Protein AF-A0A0F8CHY6-F1 (afdb_monomer_lite)

Foldseek 3Di:
DDPPDDQQADDDDDDSVQFDFQLCCCCVPVNVDPDLVSLLVLLVVQQWDWQNHRGNDRRHTHGPPIDIGRD

Radius of gyration: 11.4 Å; chains: 1; bounding box: 29×20×26 Å

Secondary structure (DSSP, 8-state):
---SS--PPPSSSS-TTTEEEHHHIIIIIS---SSHHHHHHHHHTT-EEETTEE---TT-EEETT--EEE-

Organism: Larimichthys crocea (NCBI:txid215358)

Sequence (71 aa):
MIVLQAPRPSTGPHKLRECLPLIIFLRNRLKYALTGDEVKKICMQRFIKIDGKVRTDVTYPAGFMGQYAAV

Structure (mmCIF, N/CA/C/O backbone):
data_AF-A0A0F8CHY6-F1
#
_entry.id   AF-A0A0F8CHY6-F1
#
loop_
_atom_site.group_PDB
_atom_site.id
_atom_site.type_symbol
_atom_site.label_atom_id
_atom_site.label_alt_id
_atom_site.label_comp_id
_atom_site.label_asym_id
_atom_site.label_entity_id
_atom_site.label_seq_id
_atom_site.pdbx_PDB_ins_code
_atom_site.Cartn_x
_atom_site.Cartn_y
_atom_site.Cartn_z
_atom_site.occupancy
_atom_site.B_iso_or_equiv
_atom_site.auth_seq_id
_atom_site.auth_comp_id
_atom_site.auth_asym_id
_atom_site.auth_atom_id
_atom_site.pdbx_PDB_model_num
ATOM 1 N N . MET A 1 1 ? 5.398 11.378 10.080 1.00 46.09 1 MET A N 1
ATOM 2 C CA . MET A 1 1 ? 5.657 9.924 10.164 1.00 46.09 1 MET A CA 1
ATOM 3 C C . MET A 1 1 ? 6.544 9.521 8.995 1.00 46.09 1 MET A C 1
ATOM 5 O O . MET A 1 1 ? 6.056 9.248 7.905 1.00 46.09 1 MET A O 1
ATOM 9 N N . ILE A 1 2 ? 7.855 9.604 9.205 1.00 40.25 2 ILE A N 1
ATOM 10 C CA . ILE A 1 2 ? 8.878 9.185 8.242 1.00 40.25 2 ILE A CA 1
ATOM 11 C C . ILE A 1 2 ? 8.916 7.654 8.315 1.00 40.25 2 ILE A C 1
ATOM 13 O O . ILE A 1 2 ? 9.087 7.098 9.397 1.00 40.25 2 ILE A O 1
ATOM 17 N N . VAL A 1 3 ? 8.655 6.958 7.210 1.00 47.88 3 VAL A N 1
ATOM 18 C CA . VAL A 1 3 ? 8.651 5.488 7.189 1.00 47.88 3 VAL A CA 1
ATOM 19 C C . VAL A 1 3 ? 10.089 4.977 7.089 1.00 47.88 3 VAL A C 1
ATOM 21 O O . VAL A 1 3 ? 10.664 4.967 6.009 1.00 47.88 3 VAL A O 1
ATOM 24 N N . LEU A 1 4 ? 10.666 4.535 8.212 1.00 56.75 4 LEU A N 1
ATOM 25 C CA . LEU A 1 4 ? 11.961 3.827 8.252 1.00 56.75 4 LEU A CA 1
ATOM 26 C C . LEU A 1 4 ? 11.938 2.515 7.444 1.00 56.75 4 LEU A C 1
ATOM 28 O O . LEU A 1 4 ? 12.977 2.025 7.016 1.00 56.75 4 LEU A O 1
ATOM 32 N N . GLN A 1 5 ? 10.742 1.973 7.195 1.00 59.84 5 GLN A N 1
ATOM 33 C CA . GLN A 1 5 ? 10.515 0.779 6.394 1.00 59.84 5 GLN A CA 1
ATOM 34 C C . GLN A 1 5 ? 9.432 1.064 5.348 1.00 59.84 5 GLN A C 1
ATOM 36 O O . GLN A 1 5 ? 8.255 1.246 5.671 1.00 59.84 5 GLN A O 1
ATOM 41 N N . ALA A 1 6 ? 9.834 1.127 4.079 1.00 66.31 6 ALA A N 1
ATOM 42 C CA . ALA A 1 6 ? 8.906 1.222 2.961 1.00 66.31 6 ALA A CA 1
ATOM 43 C C . ALA A 1 6 ? 8.432 -0.193 2.577 1.00 66.31 6 ALA A C 1
ATOM 45 O O . ALA A 1 6 ? 9.273 -1.072 2.367 1.00 66.31 6 ALA A O 1
ATOM 46 N N . PRO A 1 7 ? 7.114 -0.447 2.479 1.00 69.62 7 PRO A N 1
ATOM 47 C CA . PRO A 1 7 ? 6.606 -1.736 2.032 1.00 69.62 7 PRO A CA 1
ATOM 48 C C . PRO A 1 7 ? 7.074 -1.984 0.599 1.00 69.62 7 PRO A C 1
ATOM 50 O O . PRO A 1 7 ? 6.705 -1.255 -0.325 1.00 69.62 7 PRO A O 1
ATOM 53 N N . ARG A 1 8 ? 7.925 -2.998 0.431 1.00 75.69 8 ARG A N 1
ATOM 54 C CA . ARG A 1 8 ? 8.419 -3.399 -0.882 1.00 75.69 8 ARG A CA 1
ATOM 55 C C . ARG A 1 8 ? 7.264 -4.079 -1.629 1.00 75.69 8 ARG A C 1
ATOM 57 O O . ARG A 1 8 ? 6.672 -5.003 -1.069 1.00 75.69 8 ARG A O 1
ATOM 64 N N . PRO A 1 9 ? 6.909 -3.626 -2.842 1.00 78.31 9 PRO A N 1
ATOM 65 C CA . PRO A 1 9 ? 5.864 -4.275 -3.619 1.00 78.31 9 PRO A CA 1
ATOM 66 C C . PRO A 1 9 ? 6.228 -5.736 -3.885 1.00 78.31 9 PRO A C 1
ATOM 68 O O . PRO A 1 9 ? 7.392 -6.043 -4.159 1.00 78.31 9 PRO A O 1
ATOM 71 N N . SER A 1 10 ? 5.241 -6.624 -3.804 1.00 77.56 10 SER A N 1
ATOM 72 C CA . SER A 1 10 ? 5.411 -8.019 -4.215 1.00 77.56 10 SER A CA 1
ATOM 73 C C . SER A 1 10 ? 5.641 -8.103 -5.725 1.00 77.56 10 SER A C 1
ATOM 75 O O . SER A 1 10 ? 5.246 -7.207 -6.471 1.00 77.56 10 SER A O 1
ATOM 77 N N . THR A 1 11 ? 6.254 -9.189 -6.196 1.00 74.44 11 THR A N 1
ATOM 78 C CA . THR A 1 11 ? 6.379 -9.461 -7.632 1.00 74.44 11 THR A CA 1
ATOM 79 C C . THR A 1 11 ? 4.984 -9.575 -8.243 1.00 74.44 11 THR A C 1
ATOM 81 O O . THR A 1 11 ? 4.160 -10.368 -7.791 1.00 74.44 11 THR A O 1
ATOM 84 N N . GLY A 1 12 ? 4.698 -8.763 -9.253 1.00 74.81 12 GLY A N 1
ATOM 85 C CA . GLY A 1 12 ? 3.389 -8.707 -9.887 1.00 74.81 12 GLY A CA 1
ATOM 86 C C . GLY A 1 12 ? 3.465 -8.023 -11.248 1.00 74.81 12 GLY A C 1
ATOM 87 O O . GLY A 1 12 ? 4.560 -7.827 -11.772 1.00 74.81 12 GLY A O 1
ATOM 88 N N . PRO A 1 13 ? 2.319 -7.663 -11.842 1.00 75.31 13 PRO A N 1
ATOM 89 C CA . PRO A 1 13 ? 2.251 -7.256 -13.246 1.00 75.31 13 PRO A CA 1
ATOM 90 C C . PRO A 1 13 ? 2.919 -5.907 -13.554 1.00 75.31 13 PRO A C 1
ATOM 92 O O . PRO A 1 13 ? 3.126 -5.586 -14.720 1.00 75.31 13 PRO A O 1
ATOM 95 N N . HIS A 1 14 ? 3.265 -5.115 -12.536 1.00 78.81 14 HIS A N 1
ATOM 96 C CA . HIS A 1 14 ? 3.804 -3.768 -12.711 1.00 78.81 14 HIS A CA 1
ATOM 97 C C . HIS A 1 14 ? 5.248 -3.649 -12.218 1.00 78.81 14 HIS A C 1
ATOM 99 O O . HIS A 1 14 ? 5.638 -4.251 -11.215 1.00 78.81 14 HIS A O 1
ATOM 105 N N . LYS A 1 15 ? 6.041 -2.822 -12.914 1.00 79.06 15 LYS A N 1
ATOM 106 C CA . LYS A 1 15 ? 7.429 -2.524 -12.542 1.00 79.06 15 LYS A CA 1
ATOM 107 C C . LYS A 1 15 ? 7.475 -1.773 -11.212 1.00 79.06 15 LYS A C 1
ATOM 109 O O . LYS A 1 15 ? 6.654 -0.898 -10.963 1.00 79.06 15 LYS A O 1
ATOM 114 N N . LEU A 1 16 ? 8.514 -2.028 -10.413 1.00 75.06 16 LEU A N 1
ATOM 115 C CA . LEU A 1 16 ? 8.712 -1.440 -9.075 1.00 75.06 16 LEU A CA 1
ATOM 116 C C . LEU A 1 16 ? 8.604 0.095 -9.027 1.00 75.06 16 LEU A C 1
ATOM 118 O O . LEU A 1 16 ? 8.184 0.641 -8.013 1.00 75.06 16 LEU A O 1
ATOM 122 N N . ARG A 1 17 ? 8.999 0.791 -10.102 1.00 78.44 17 ARG A N 1
ATOM 123 C CA . ARG A 1 17 ? 8.945 2.262 -10.193 1.00 78.44 17 ARG A CA 1
ATOM 124 C C . ARG A 1 17 ? 7.615 2.807 -10.720 1.00 78.44 17 ARG A C 1
ATOM 126 O O . ARG A 1 17 ? 7.358 3.993 -10.573 1.00 78.44 17 ARG A O 1
ATOM 133 N N . GLU A 1 18 ? 6.789 1.955 -11.319 1.00 80.81 18 GLU A N 1
ATOM 134 C CA . GLU A 1 18 ? 5.498 2.311 -11.926 1.00 80.81 18 GLU A CA 1
ATOM 135 C C . GLU A 1 18 ? 4.311 1.808 -11.082 1.00 80.81 18 GLU A C 1
ATOM 137 O O . GLU A 1 18 ? 3.153 1.992 -11.457 1.00 80.81 18 GLU A O 1
ATOM 142 N N . CYS A 1 19 ? 4.587 1.169 -9.938 1.00 81.75 19 CYS A N 1
ATOM 143 C CA . CYS A 1 19 ? 3.583 0.605 -9.045 1.00 81.75 19 CYS A CA 1
ATOM 144 C C . CYS A 1 19 ? 3.544 1.301 -7.681 1.00 81.75 19 CYS A C 1
ATOM 146 O O . CYS A 1 19 ? 4.572 1.671 -7.111 1.00 81.75 19 CYS A O 1
ATOM 148 N N . LEU A 1 20 ? 2.343 1.397 -7.122 1.00 82.94 20 LEU A N 1
ATOM 149 C CA . LEU A 1 20 ? 2.087 1.778 -5.741 1.00 82.94 20 LEU A CA 1
ATOM 150 C C . LEU A 1 20 ? 1.485 0.566 -5.018 1.00 82.94 20 LEU A C 1
ATOM 152 O O . LEU A 1 20 ? 0.491 0.014 -5.484 1.00 82.94 20 LEU A O 1
ATOM 156 N N . PRO A 1 21 ? 2.060 0.113 -3.894 1.00 86.19 21 PRO A N 1
ATOM 157 C CA . PRO A 1 21 ? 1.494 -1.005 -3.154 1.00 86.19 21 PRO A CA 1
ATOM 158 C C . PRO A 1 21 ? 0.158 -0.617 -2.502 1.00 86.19 21 PRO A C 1
ATOM 160 O O . PRO A 1 21 ? -0.009 0.514 -2.027 1.00 86.19 21 PRO A O 1
ATOM 163 N N . LEU A 1 22 ? -0.771 -1.575 -2.430 1.00 85.38 22 LEU A N 1
ATOM 164 C CA . LEU A 1 22 ? -2.132 -1.382 -1.901 1.00 85.38 22 LEU A CA 1
ATOM 165 C C . LEU A 1 22 ? -2.178 -0.715 -0.517 1.00 85.38 22 LEU A C 1
ATOM 167 O O . LEU A 1 22 ? -3.018 0.150 -0.271 1.00 85.38 22 LEU A O 1
ATOM 171 N N . ILE A 1 23 ? -1.239 -1.045 0.367 1.00 87.81 23 ILE A N 1
ATOM 172 C CA . ILE A 1 23 ? -1.124 -0.418 1.690 1.00 87.81 23 ILE A CA 1
ATOM 173 C C . ILE A 1 23 ? -0.936 1.101 1.645 1.00 87.81 23 ILE A C 1
ATOM 175 O O . ILE A 1 23 ? -1.512 1.819 2.460 1.00 87.81 23 ILE A O 1
ATOM 179 N N . ILE A 1 24 ? -0.162 1.613 0.684 1.00 86.56 24 ILE A N 1
ATOM 180 C CA . ILE A 1 24 ? 0.046 3.056 0.521 1.00 86.56 24 ILE A CA 1
ATOM 181 C C . ILE A 1 24 ? -1.204 3.683 -0.092 1.00 86.56 24 ILE A C 1
ATOM 183 O O . ILE A 1 24 ? -1.578 4.792 0.282 1.00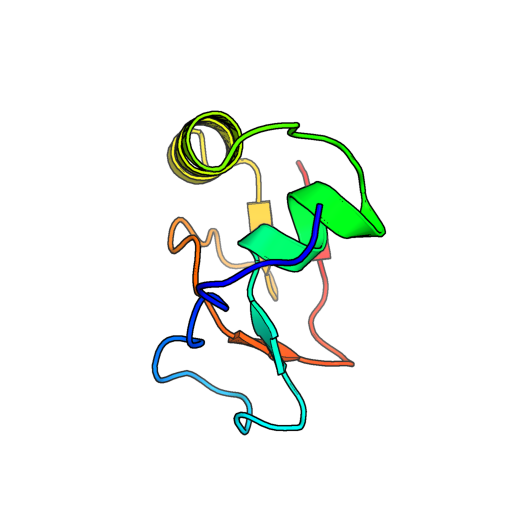 86.56 24 ILE A O 1
ATOM 187 N N . PHE A 1 25 ? -1.879 2.976 -0.993 1.00 85.19 25 PHE A N 1
ATOM 188 C CA . PHE A 1 25 ? -3.112 3.458 -1.603 1.00 85.19 25 PHE A CA 1
ATOM 189 C C . PHE A 1 25 ? -4.228 3.647 -0.561 1.00 85.19 25 PHE A C 1
ATOM 191 O O . PHE A 1 25 ? -4.765 4.747 -0.416 1.00 85.19 25 PHE A O 1
ATOM 198 N N . LEU A 1 26 ? -4.502 2.624 0.249 1.00 85.31 26 LEU A N 1
ATOM 199 C CA . LEU A 1 26 ? -5.568 2.653 1.257 1.00 85.31 26 LEU A CA 1
ATOM 200 C C . LEU A 1 26 ? -5.277 3.624 2.406 1.00 85.31 26 LEU A C 1
ATOM 202 O O . LEU A 1 26 ? -6.190 4.299 2.878 1.00 85.31 26 LEU A O 1
ATOM 206 N N . ARG A 1 27 ? -4.011 3.742 2.824 1.00 86.62 27 ARG A N 1
ATOM 207 C CA . ARG A 1 27 ? -3.614 4.620 3.934 1.00 86.62 27 ARG A CA 1
ATOM 208 C C . ARG A 1 27 ? -3.381 6.068 3.503 1.00 86.62 27 ARG A C 1
ATOM 210 O O . ARG A 1 27 ? -3.883 6.989 4.134 1.00 86.62 27 ARG A O 1
ATOM 217 N N . ASN A 1 28 ? -2.604 6.292 2.442 1.00 83.81 28 ASN A N 1
ATOM 218 C CA . ASN A 1 28 ? -2.132 7.634 2.086 1.00 83.81 28 ASN A CA 1
ATOM 219 C C . ASN A 1 28 ? -3.017 8.331 1.044 1.00 83.81 28 ASN A C 1
ATOM 221 O O . ASN A 1 28 ? -3.059 9.561 1.037 1.00 83.81 28 ASN A O 1
ATOM 225 N N . ARG A 1 29 ? -3.683 7.587 0.147 1.00 84.56 29 ARG A N 1
ATOM 226 C CA . ARG A 1 29 ? -4.558 8.182 -0.881 1.00 84.56 29 ARG A CA 1
ATOM 227 C C . ARG A 1 29 ? -6.006 8.238 -0.420 1.00 84.56 29 ARG A C 1
ATOM 229 O O . ARG A 1 29 ? -6.591 9.313 -0.447 1.00 84.56 29 ARG A O 1
ATOM 236 N N . LEU A 1 30 ? -6.547 7.110 0.034 1.00 84.06 30 LEU A N 1
ATOM 237 C CA . LEU A 1 30 ? -7.960 7.002 0.405 1.00 84.06 30 LEU A CA 1
ATOM 238 C C . LEU A 1 30 ? -8.236 7.239 1.897 1.00 84.06 30 LEU A C 1
ATOM 240 O O . LEU A 1 30 ? -9.359 7.562 2.259 1.00 84.06 30 LEU A O 1
ATOM 244 N N . LYS A 1 31 ? -7.214 7.108 2.755 1.00 85.88 31 LYS A N 1
ATOM 245 C CA . LYS A 1 31 ? -7.308 7.278 4.217 1.00 85.88 31 LYS A CA 1
ATOM 2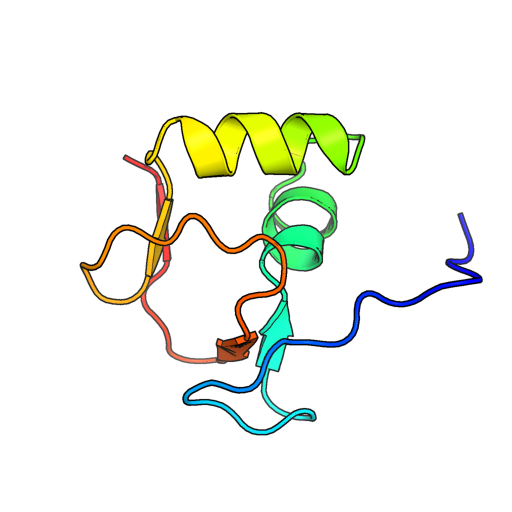46 C C . LYS A 1 31 ? -8.374 6.391 4.887 1.00 85.88 31 LYS A C 1
ATOM 248 O O . LYS A 1 31 ? -8.913 6.760 5.924 1.00 85.88 31 LYS A O 1
ATOM 253 N N . TYR A 1 32 ? -8.647 5.207 4.333 1.00 84.81 32 TYR A N 1
ATOM 254 C CA . TYR A 1 32 ? -9.588 4.236 4.916 1.00 84.81 32 TYR A CA 1
ATOM 255 C C . TYR A 1 32 ? -9.025 3.483 6.125 1.00 84.81 32 TYR A C 1
ATOM 257 O O . TYR A 1 32 ? -9.772 2.866 6.875 1.00 84.81 32 TYR A O 1
ATOM 265 N N . ALA A 1 33 ? -7.707 3.516 6.302 1.00 86.25 33 ALA A N 1
ATOM 266 C CA . ALA A 1 33 ? -7.010 2.888 7.410 1.00 86.25 33 ALA A CA 1
ATOM 267 C C . ALA A 1 33 ? -5.901 3.814 7.912 1.00 86.25 33 ALA A C 1
ATOM 269 O O . ALA A 1 33 ? -5.240 4.493 7.120 1.00 86.25 33 ALA A O 1
ATOM 270 N N . LEU A 1 34 ? -5.681 3.808 9.221 1.00 85.31 34 LEU A N 1
ATOM 271 C CA . LEU A 1 34 ? -4.597 4.499 9.916 1.00 85.31 34 LEU A CA 1
ATOM 272 C C . LEU A 1 34 ? -3.384 3.572 10.074 1.00 85.31 34 LEU A C 1
ATOM 274 O O . LEU A 1 34 ? -2.238 4.012 9.941 1.00 85.31 34 LEU A O 1
ATOM 278 N N . THR A 1 35 ? -3.628 2.278 10.303 1.00 88.06 35 THR A N 1
ATOM 279 C CA . THR A 1 35 ? -2.589 1.274 10.587 1.00 88.06 35 THR A CA 1
ATOM 280 C C . THR A 1 35 ? -2.499 0.185 9.513 1.00 88.06 35 THR A C 1
ATOM 282 O O . THR A 1 35 ? -3.426 -0.048 8.738 1.00 88.06 35 THR A O 1
ATOM 285 N N . GLY A 1 36 ? -1.356 -0.510 9.447 1.00 83.88 36 GLY A N 1
ATOM 286 C CA . GLY A 1 36 ? -1.176 -1.640 8.524 1.00 83.88 36 GLY A CA 1
ATOM 287 C C . GLY A 1 36 ? -2.093 -2.830 8.836 1.00 83.88 36 GLY A C 1
ATOM 288 O O . GLY A 1 36 ? -2.496 -3.544 7.920 1.00 83.88 36 GLY A O 1
ATOM 289 N N . ASP A 1 37 ? -2.476 -3.007 10.102 1.00 86.88 37 ASP A N 1
ATOM 290 C CA . ASP A 1 37 ? -3.372 -4.085 10.529 1.00 86.88 37 ASP A CA 1
ATOM 291 C C . ASP A 1 37 ? -4.812 -3.859 10.068 1.00 86.88 37 ASP A C 1
ATOM 293 O O . ASP A 1 37 ? -5.481 -4.800 9.642 1.00 86.88 37 ASP A O 1
ATOM 297 N N . GLU A 1 38 ? -5.283 -2.612 10.082 1.00 87.69 38 GLU A N 1
ATOM 298 C CA . GLU A 1 38 ? -6.579 -2.239 9.506 1.00 87.69 38 GLU A CA 1
ATOM 299 C C . GLU A 1 38 ? -6.610 -2.496 8.002 1.00 87.69 38 GLU A C 1
ATOM 301 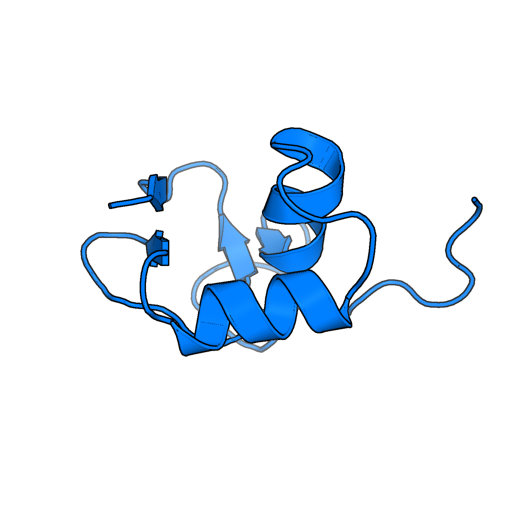O O . GLU A 1 38 ? -7.547 -3.120 7.508 1.00 87.69 38 GLU A O 1
ATOM 306 N N . VAL A 1 39 ? -5.547 -2.119 7.280 1.00 87.44 39 VAL A N 1
ATOM 307 C CA . VAL A 1 39 ? -5.413 -2.455 5.855 1.00 87.44 39 VAL A CA 1
ATOM 308 C C . VAL A 1 39 ? -5.499 -3.967 5.644 1.00 87.44 39 VAL A C 1
ATOM 310 O O . VAL A 1 39 ? -6.197 -4.428 4.741 1.00 87.44 39 VAL A O 1
ATOM 313 N N . LYS A 1 40 ? -4.826 -4.754 6.490 1.00 88.25 40 LYS A N 1
ATOM 314 C CA . LYS A 1 40 ? -4.865 -6.217 6.411 1.00 88.25 40 LYS A CA 1
ATOM 315 C C . LYS A 1 40 ? -6.284 -6.750 6.623 1.00 88.25 40 LYS A C 1
ATOM 317 O O . LYS A 1 40 ? -6.705 -7.628 5.874 1.00 88.25 40 LYS A O 1
ATOM 322 N N . LYS A 1 41 ? -7.035 -6.205 7.587 1.00 89.69 41 LYS A N 1
ATOM 323 C CA . LYS A 1 41 ? -8.446 -6.563 7.826 1.00 89.69 41 LYS A CA 1
ATOM 324 C C . LYS A 1 41 ? -9.325 -6.243 6.614 1.00 89.69 41 LYS A C 1
ATOM 326 O O . LYS A 1 41 ? -10.066 -7.118 6.178 1.00 89.69 41 LYS A O 1
ATOM 331 N N . ILE A 1 42 ? -9.184 -5.056 6.022 1.00 88.00 42 ILE A N 1
ATOM 332 C CA . ILE A 1 42 ? -9.945 -4.651 4.825 1.00 88.00 42 ILE A CA 1
ATOM 333 C C . ILE A 1 42 ? -9.621 -5.576 3.640 1.00 88.00 42 ILE A C 1
ATOM 335 O O . ILE A 1 42 ? -10.522 -6.053 2.949 1.00 88.00 42 ILE A O 1
ATOM 339 N N . CYS A 1 43 ? -8.342 -5.902 3.431 1.00 86.88 43 CYS A N 1
ATOM 340 C CA . CYS A 1 43 ? -7.935 -6.856 2.402 1.00 86.88 43 CYS A CA 1
ATOM 341 C C . CYS A 1 43 ? -8.499 -8.267 2.653 1.00 86.88 43 CYS A C 1
ATOM 343 O O . CYS A 1 43 ? -8.933 -8.925 1.708 1.00 86.88 43 CYS A O 1
ATOM 345 N N . MET A 1 44 ? -8.540 -8.738 3.906 1.00 87.31 44 MET A N 1
ATOM 346 C CA . MET A 1 44 ? -9.128 -10.042 4.258 1.00 87.31 44 MET A CA 1
ATOM 347 C C . MET A 1 44 ? -10.641 -10.092 4.041 1.00 87.31 44 MET A C 1
ATOM 349 O O . MET A 1 44 ? -11.164 -11.148 3.688 1.00 87.31 44 MET A O 1
ATOM 353 N N . GLN A 1 45 ? -11.334 -8.964 4.199 1.00 88.50 45 GLN A N 1
ATOM 354 C CA . GLN A 1 45 ? -12.770 -8.850 3.936 1.00 88.50 45 GLN A CA 1
ATOM 355 C C . GLN A 1 45 ? -13.121 -8.888 2.439 1.00 88.50 45 GLN A C 1
ATOM 357 O O . GLN A 1 45 ? -14.298 -8.946 2.098 1.00 88.50 45 GLN A O 1
ATOM 362 N N . ARG A 1 46 ? -12.124 -8.914 1.537 1.00 85.00 46 ARG A N 1
ATOM 363 C CA . ARG A 1 46 ? -12.308 -9.071 0.080 1.00 85.00 46 ARG A CA 1
ATOM 364 C C . ARG A 1 46 ? -13.103 -7.943 -0.599 1.00 85.00 46 ARG A C 1
ATOM 366 O O . ARG A 1 46 ? -13.565 -8.121 -1.724 1.00 85.00 46 ARG A O 1
ATOM 373 N N . PHE A 1 47 ? -13.194 -6.773 0.034 1.00 84.31 47 PHE A N 1
ATOM 374 C CA . PHE A 1 47 ? -13.865 -5.594 -0.531 1.00 84.31 47 PHE A CA 1
ATOM 375 C C . PHE A 1 47 ? -13.091 -4.938 -1.681 1.00 84.31 47 PHE A C 1
ATOM 377 O O . PHE A 1 47 ? -13.675 -4.265 -2.525 1.00 84.31 47 PHE A O 1
ATOM 384 N N . ILE A 1 48 ? -11.774 -5.150 -1.748 1.00 85.12 48 ILE A N 1
ATOM 385 C CA . ILE A 1 48 ? -10.908 -4.507 -2.738 1.00 85.12 48 ILE A CA 1
ATOM 386 C C . ILE A 1 48 ? -10.751 -5.400 -3.967 1.00 85.12 48 ILE A C 1
ATOM 388 O O . ILE A 1 48 ? -10.230 -6.521 -3.897 1.00 85.12 48 ILE A O 1
ATOM 392 N N . LYS A 1 49 ? -11.157 -4.862 -5.115 1.00 86.31 49 LYS A N 1
ATOM 393 C CA . LYS A 1 49 ? -10.958 -5.453 -6.435 1.00 86.31 49 LYS A CA 1
ATOM 394 C C . LYS A 1 49 ? -10.010 -4.582 -7.253 1.00 86.31 49 LYS A C 1
ATOM 396 O O . LYS A 1 49 ? -10.193 -3.371 -7.356 1.00 86.31 49 LYS A O 1
ATOM 401 N N . ILE A 1 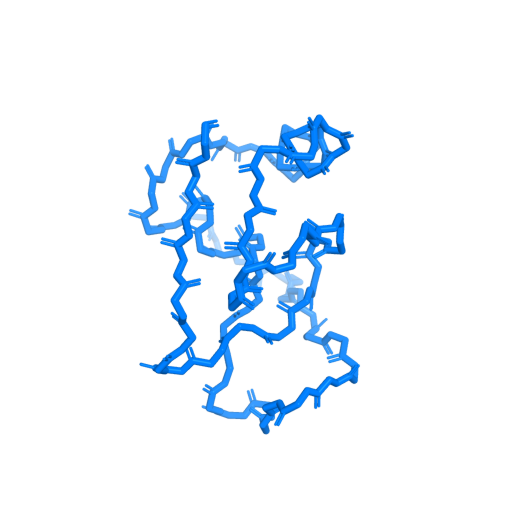50 ? -9.011 -5.224 -7.849 1.00 84.31 50 ILE A N 1
ATOM 402 C CA . ILE A 1 50 ? -8.122 -4.623 -8.845 1.00 84.31 50 ILE A CA 1
ATOM 403 C C . ILE A 1 50 ? -8.366 -5.364 -10.152 1.00 84.31 50 ILE A C 1
ATOM 405 O O . ILE A 1 50 ? -8.262 -6.594 -10.185 1.00 84.31 50 ILE A O 1
ATOM 409 N N . ASP A 1 51 ? -8.721 -4.632 -11.205 1.00 81.44 51 ASP A N 1
ATOM 410 C CA . ASP A 1 51 ? -8.994 -5.184 -12.540 1.00 81.44 51 ASP A CA 1
ATOM 411 C C . ASP A 1 51 ? -10.038 -6.317 -12.507 1.00 81.44 51 ASP A C 1
ATOM 413 O O . ASP A 1 51 ? -9.876 -7.386 -13.099 1.00 81.44 51 ASP A O 1
ATOM 417 N N . GLY A 1 52 ? -11.097 -6.118 -11.714 1.00 83.12 52 GLY A N 1
ATOM 418 C CA . GLY A 1 52 ? -12.192 -7.078 -11.544 1.00 83.12 52 GLY A CA 1
ATOM 419 C C . GLY A 1 52 ? -11.864 -8.299 -10.675 1.00 83.12 52 GLY A C 1
ATOM 420 O O . GLY A 1 52 ? -12.761 -9.093 -10.387 1.00 83.12 52 GLY A O 1
ATOM 421 N N . LYS A 1 53 ? -10.621 -8.448 -10.198 1.00 85.06 53 LYS A N 1
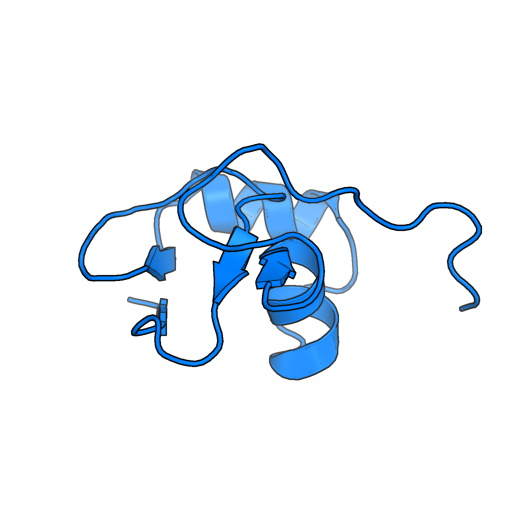ATOM 422 C CA . LYS A 1 53 ? -10.201 -9.556 -9.327 1.00 85.06 53 LYS A CA 1
ATOM 423 C C . LYS A 1 53 ? -10.044 -9.087 -7.889 1.00 85.06 53 LYS A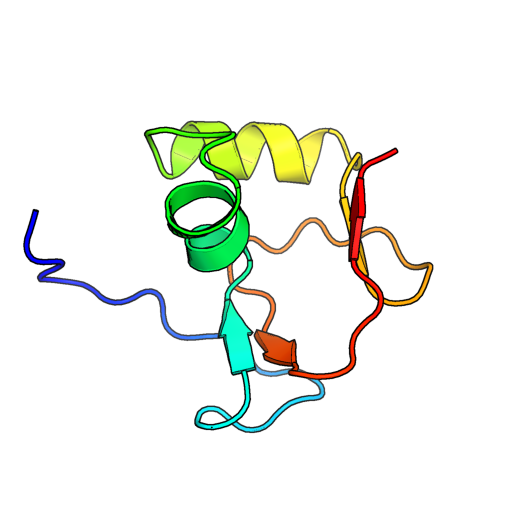 C 1
ATOM 425 O O . LYS A 1 53 ? -9.371 -8.097 -7.613 1.00 85.06 53 LYS A O 1
ATOM 430 N N . VAL A 1 54 ? -10.629 -9.837 -6.959 1.00 88.12 54 VAL A N 1
ATOM 431 C CA . VAL A 1 54 ? -10.426 -9.621 -5.523 1.00 88.12 54 VAL A CA 1
ATOM 432 C C . VAL A 1 54 ? -8.957 -9.876 -5.188 1.00 88.12 54 VAL A C 1
ATOM 434 O O . VAL A 1 54 ? -8.434 -10.955 -5.483 1.00 88.12 54 VAL A O 1
ATOM 437 N N . ARG A 1 55 ? -8.293 -8.897 -4.570 1.00 86.31 55 ARG A N 1
ATOM 438 C CA . ARG A 1 55 ? -6.899 -9.017 -4.123 1.00 86.31 55 ARG A CA 1
ATOM 439 C C . ARG A 1 55 ? -6.821 -8.823 -2.616 1.00 86.31 55 ARG A C 1
ATOM 441 O O . ARG A 1 55 ? -7.253 -7.805 -2.093 1.00 86.31 55 ARG A O 1
ATOM 448 N N . THR A 1 56 ? -6.245 -9.808 -1.934 1.00 86.94 56 THR A N 1
ATOM 449 C CA . THR A 1 56 ? -6.022 -9.784 -0.480 1.00 86.94 56 THR A CA 1
ATOM 450 C C . THR A 1 56 ? -4.590 -9.394 -0.105 1.00 86.94 56 THR A C 1
ATOM 452 O O . THR A 1 56 ? -4.294 -9.165 1.066 1.00 86.94 56 THR A O 1
ATOM 455 N N . ASP A 1 57 ? -3.689 -9.315 -1.084 1.00 85.75 57 ASP A N 1
ATOM 456 C CA . ASP A 1 57 ? -2.274 -9.038 -0.856 1.00 85.75 57 ASP A CA 1
ATOM 457 C C . ASP A 1 57 ? -2.037 -7.554 -0.573 1.00 85.75 57 ASP A C 1
ATOM 459 O O . ASP A 1 57 ? -2.145 -6.695 -1.444 1.00 85.75 57 ASP A O 1
ATOM 463 N N . VAL A 1 58 ? -1.652 -7.244 0.660 1.00 86.31 58 VAL A N 1
ATOM 464 C CA . VAL A 1 58 ? -1.455 -5.868 1.150 1.00 86.31 58 VAL A CA 1
ATOM 465 C C . VAL A 1 58 ? -0.329 -5.123 0.407 1.00 86.31 58 VAL A C 1
ATOM 467 O O . VAL A 1 58 ? -0.355 -3.898 0.270 1.00 86.31 58 VAL A O 1
ATOM 470 N N . THR A 1 59 ? 0.654 -5.861 -0.109 1.00 86.44 59 THR A N 1
ATOM 471 C CA . THR A 1 59 ? 1.798 -5.353 -0.885 1.00 86.44 59 THR A CA 1
ATOM 472 C C . THR A 1 59 ? 1.647 -5.576 -2.389 1.00 86.44 59 THR A C 1
ATOM 474 O O . THR A 1 59 ? 2.631 -5.443 -3.120 1.00 86.44 59 THR A O 1
ATOM 477 N N . TYR A 1 60 ? 0.443 -5.905 -2.872 1.00 85.62 60 TYR A N 1
ATOM 478 C CA . TYR A 1 60 ? 0.201 -6.082 -4.302 1.00 85.62 60 TYR A CA 1
ATOM 479 C C . TYR A 1 60 ? 0.603 -4.815 -5.072 1.00 85.62 60 TYR A C 1
ATOM 481 O O . TYR A 1 60 ? 0.149 -3.723 -4.703 1.00 85.62 60 TYR A O 1
ATOM 489 N N . PRO A 1 61 ? 1.447 -4.928 -6.114 1.00 84.56 61 PRO A N 1
ATOM 490 C CA . PRO A 1 61 ? 1.827 -3.789 -6.932 1.00 84.56 61 PRO A CA 1
ATOM 491 C C . PRO A 1 61 ? 0.621 -3.377 -7.774 1.00 84.56 61 PRO A C 1
ATOM 493 O O . PRO A 1 61 ? 0.238 -4.075 -8.707 1.00 84.56 61 PRO A O 1
ATOM 496 N N . ALA A 1 62 ? 0.018 -2.246 -7.438 1.00 79.94 62 ALA A N 1
ATOM 497 C CA . ALA A 1 62 ? -1.082 -1.648 -8.178 1.00 79.94 62 ALA A CA 1
ATOM 498 C C . ALA A 1 62 ? -0.519 -0.546 -9.100 1.00 79.94 62 ALA A C 1
ATOM 500 O O . ALA A 1 62 ? 0.199 0.343 -8.639 1.00 79.94 62 ALA A O 1
ATOM 501 N N . GLY A 1 63 ? -0.739 -0.651 -10.414 1.00 78.38 63 GLY A N 1
ATOM 502 C CA . GLY A 1 63 ? -0.147 0.240 -11.423 1.00 78.38 63 GLY A CA 1
ATOM 503 C C . GLY A 1 63 ? -1.029 1.429 -11.819 1.00 78.38 63 GLY A C 1
ATOM 504 O O . GLY A 1 63 ? -2.223 1.461 -11.543 1.00 78.38 63 GLY A O 1
ATOM 505 N N . PHE A 1 64 ? -0.455 2.407 -12.526 1.00 64.94 64 PHE A N 1
ATOM 506 C CA . PHE A 1 64 ? -1.096 3.694 -12.865 1.00 64.94 64 PHE A CA 1
ATOM 507 C C . PHE A 1 64 ? -2.383 3.614 -13.729 1.00 64.94 64 PHE A C 1
ATOM 509 O O . PHE A 1 64 ? -3.049 4.623 -13.916 1.00 64.94 64 PHE A O 1
ATOM 516 N N . MET A 1 65 ? -2.776 2.435 -14.223 1.00 60.69 65 MET A N 1
ATOM 517 C CA . MET A 1 65 ? -3.987 2.238 -15.044 1.00 60.69 65 MET A CA 1
ATOM 518 C C . MET A 1 65 ? -4.894 1.100 -14.553 1.00 60.69 65 MET A C 1
ATOM 520 O O . MET A 1 65 ? -5.866 0.767 -15.227 1.00 60.69 65 MET A O 1
ATOM 524 N N . GLY A 1 66 ? -4.585 0.487 -13.405 1.00 63.00 66 GLY A N 1
ATOM 525 C CA . GLY A 1 66 ? -5.434 -0.559 -12.838 1.00 63.00 66 GLY A CA 1
ATOM 526 C C . GLY A 1 66 ? -6.761 0.025 -12.355 1.00 63.00 66 GLY A C 1
ATOM 527 O O . GLY A 1 66 ? -6.775 1.064 -11.690 1.00 63.00 66 GLY A O 1
ATOM 528 N N . GLN A 1 67 ? -7.880 -0.620 -12.679 1.00 64.31 67 GLN A N 1
ATOM 529 C CA . GLN A 1 67 ? -9.182 -0.195 -12.167 1.00 64.31 67 GLN A CA 1
ATOM 530 C C . GLN A 1 67 ? -9.301 -0.614 -10.700 1.00 64.31 67 GLN A C 1
ATOM 532 O O . GLN A 1 67 ? -9.363 -1.804 -10.385 1.00 64.31 67 GLN A O 1
ATOM 537 N N . TYR A 1 68 ? -9.336 0.374 -9.807 1.00 73.50 68 TYR A N 1
ATOM 538 C CA . TYR A 1 68 ? -9.557 0.180 -8.377 1.00 73.50 68 TYR A CA 1
ATOM 539 C C . TYR A 1 68 ? -11.051 0.265 -8.079 1.00 73.50 68 TYR A C 1
ATOM 541 O O . TYR A 1 68 ? -11.640 1.336 -8.202 1.00 73.50 68 TYR A O 1
ATOM 549 N N . ALA A 1 69 ? -11.659 -0.842 -7.664 1.00 64.44 69 ALA A N 1
ATOM 550 C CA . ALA A 1 69 ? -13.031 -0.855 -7.175 1.00 64.44 69 ALA A CA 1
ATOM 551 C C . ALA A 1 69 ? -13.047 -1.343 -5.724 1.00 64.44 69 ALA A C 1
ATOM 553 O O . ALA A 1 69 ? -12.592 -2.450 -5.428 1.00 64.44 69 ALA A O 1
ATOM 554 N N . ALA A 1 70 ? -13.565 -0.510 -4.826 1.00 60.59 70 ALA A N 1
ATOM 555 C CA . ALA A 1 70 ? -14.017 -0.941 -3.511 1.00 60.59 70 ALA A CA 1
ATOM 556 C C . ALA A 1 70 ? -15.520 -1.208 -3.633 1.00 60.59 70 ALA A C 1
ATOM 558 O O . ALA A 1 70 ? -16.253 -0.319 -4.069 1.00 60.59 70 ALA A O 1
ATOM 559 N N . VAL A 1 71 ? -15.936 -2.445 -3.359 1.00 55.19 71 VAL A N 1
ATOM 560 C CA . VAL A 1 71 ? -17.355 -2.838 -3.337 1.00 55.19 71 VAL A CA 1
ATOM 561 C C . VAL A 1 71 ? -17.908 -2.625 -1.942 1.00 55.19 71 VAL A C 1
ATOM 563 O O . VAL A 1 71 ? -17.202 -3.037 -0.994 1.00 55.19 71 VAL A O 1
#

pLDDT: mean 78.73, std 11.28, range [40.25, 89.69]

InterPro domains:
  IPR000876 Small ribosomal subunit protein eS4 [PTHR11581] (5-66)
  IPR036986 RNA-binding S4 domain superfamily [G3DSA:3.10.290.10] (3-68)